Protein AF-A0A378ABI0-F1 (afdb_monomer)

InterPro domains:
  IPR012001 Thiamine pyrophosphate enzyme, N-terminal TPP-binding domain [PF02776] (8-69)
  IPR029061 Thiamin diphosphate-binding fold [SSF52518] (2-69)

Nearest PDB structures (foldseek):
  1ng1-assembly1_A  TM=3.811E-01  e=1.041E+00  Thermus aquaticus
  3zn8-assembly1_A  TM=4.045E-01  e=3.564E+00  Escherichia coli
  1t5i-assembly1_A  TM=3.534E-01  e=3.329E+00  Homo sapiens
  7znk-assembly1_p  TM=3.420E-01  e=3.816E+00  Homo sapiens

Structure (mmCIF, N/CA/C/O backbone):
data_AF-A0A378ABI0-F1
#
_entry.id   AF-A0A378ABI0-F1
#
loop_
_atom_site.group_PDB
_atom_site.id
_atom_site.type_symbol
_atom_site.label_atom_id
_atom_site.label_alt_id
_atom_site.label_comp_id
_atom_site.label_asym_id
_atom_site.label_entity_id
_atom_site.label_seq_id
_atom_site.pdbx_PDB_ins_code
_atom_site.Cartn_x
_atom_site.Cartn_y
_atom_site.Cartn_z
_atom_site.occupancy
_atom_site.B_iso_or_equiv
_atom_site.auth_seq_id
_atom_site.auth_comp_id
_atom_site.auth_asym_id
_atom_site.auth_atom_id
_atom_site.pdbx_PDB_model_num
ATOM 1 N N . MET A 1 1 ? -22.666 12.567 14.079 1.00 38.53 1 MET A N 1
ATOM 2 C CA . MET A 1 1 ? -21.723 11.859 13.187 1.00 38.53 1 MET A CA 1
ATOM 3 C C . MET A 1 1 ? -20.354 11.914 13.846 1.00 38.53 1 MET A C 1
ATOM 5 O O . MET A 1 1 ? -19.822 13.009 13.967 1.00 38.53 1 MET A O 1
ATOM 9 N N . ALA A 1 2 ? -19.819 10.804 14.358 1.00 46.69 2 ALA A N 1
ATOM 10 C CA . ALA A 1 2 ? -18.434 10.803 14.828 1.00 46.69 2 ALA A CA 1
ATOM 11 C C . ALA A 1 2 ? -17.528 11.009 13.606 1.00 46.69 2 ALA A C 1
ATOM 13 O O . ALA A 1 2 ? -17.599 10.231 12.655 1.00 46.69 2 ALA A O 1
ATOM 14 N N . SER A 1 3 ? -16.748 12.089 13.592 1.00 54.62 3 SER A N 1
ATOM 15 C C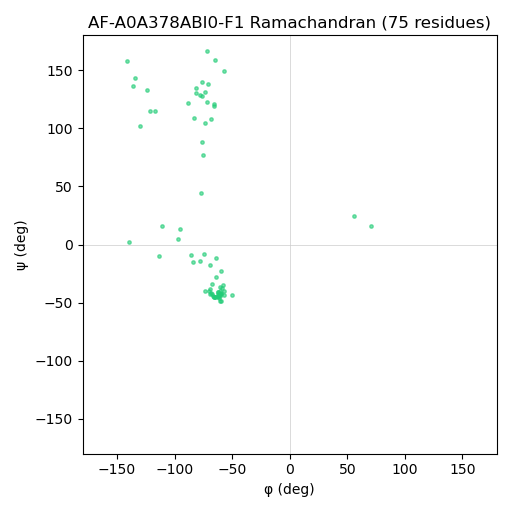A . SER A 1 3 ? -15.749 12.312 12.549 1.00 54.62 3 SER A CA 1
ATOM 16 C C . SER A 1 3 ? -14.650 11.274 12.734 1.00 54.62 3 SER A C 1
ATOM 18 O O . SER A 1 3 ? -13.892 11.347 13.698 1.00 54.62 3 SER A O 1
ATOM 20 N N . ILE A 1 4 ? -14.581 10.286 11.845 1.00 64.00 4 ILE A N 1
ATOM 21 C CA . ILE A 1 4 ? -13.453 9.359 11.805 1.00 64.00 4 ILE A CA 1
ATOM 22 C C . ILE A 1 4 ? -12.277 10.146 11.223 1.00 64.00 4 ILE A C 1
ATOM 24 O O . ILE A 1 4 ? -12.248 10.432 10.028 1.00 64.00 4 ILE A O 1
ATOM 28 N N . THR A 1 5 ? -11.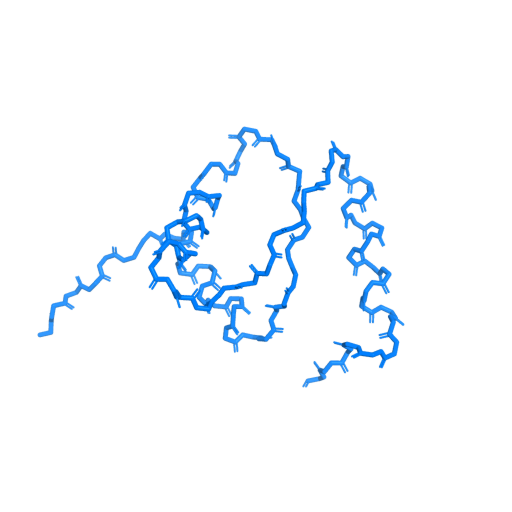328 10.548 12.065 1.00 80.38 5 THR A N 1
ATOM 29 C CA . THR A 1 5 ? -10.076 11.170 11.624 1.00 80.38 5 THR A CA 1
ATOM 30 C C . THR A 1 5 ? -9.157 10.083 11.078 1.00 80.38 5 THR A C 1
ATOM 32 O O . THR A 1 5 ? -8.379 9.477 11.811 1.00 80.38 5 THR A O 1
ATOM 35 N N . LEU A 1 6 ? -9.289 9.802 9.783 1.00 85.81 6 LEU A N 1
ATOM 36 C CA . LEU A 1 6 ? -8.313 9.006 9.045 1.00 85.81 6 LEU A CA 1
ATOM 37 C C . LEU A 1 6 ? -7.080 9.866 8.758 1.00 85.81 6 LEU A C 1
ATOM 39 O O . LEU A 1 6 ? -7.193 11.043 8.407 1.00 85.81 6 LEU A O 1
ATOM 43 N N . SER A 1 7 ? -5.900 9.271 8.879 1.00 92.81 7 SER A N 1
ATOM 44 C CA . SER A 1 7 ? -4.667 9.852 8.353 1.00 92.81 7 SER A CA 1
ATOM 45 C C . SER A 1 7 ? -4.716 9.930 6.822 1.00 92.81 7 SER A C 1
ATOM 47 O O . SER A 1 7 ? -5.444 9.187 6.159 1.00 92.81 7 SER A O 1
ATOM 49 N N . ALA A 1 8 ? -3.891 10.800 6.234 1.00 93.25 8 ALA A N 1
ATOM 50 C CA . ALA A 1 8 ? -3.773 10.897 4.778 1.00 93.25 8 ALA A CA 1
ATOM 51 C C . ALA A 1 8 ? -3.361 9.558 4.131 1.00 93.25 8 ALA A C 1
ATOM 53 O O . ALA A 1 8 ? -3.842 9.219 3.052 1.00 93.25 8 ALA A O 1
ATOM 54 N N . ALA A 1 9 ? -2.517 8.775 4.810 1.00 93.62 9 ALA A N 1
ATOM 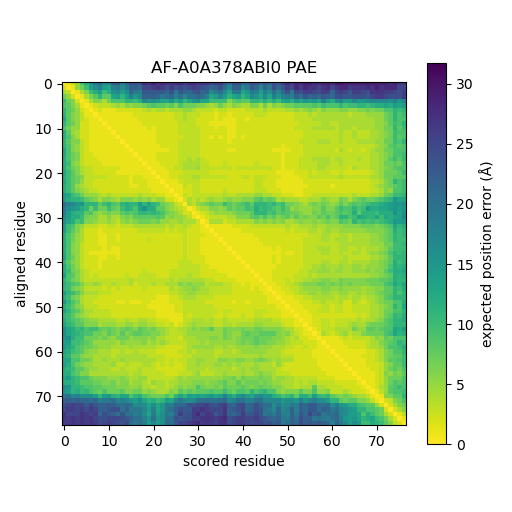55 C CA . ALA A 1 9 ? -2.079 7.461 4.353 1.00 93.62 9 ALA A CA 1
ATOM 56 C C . ALA A 1 9 ? -3.223 6.434 4.322 1.00 93.62 9 ALA A C 1
ATOM 58 O O . ALA A 1 9 ? -3.382 5.718 3.334 1.00 93.62 9 ALA A O 1
ATOM 59 N N . GLU A 1 10 ? -4.058 6.392 5.365 1.00 94.12 10 GLU A N 1
ATOM 60 C CA . GLU A 1 10 ? -5.250 5.533 5.391 1.00 94.12 10 GLU A CA 1
ATOM 61 C C . GLU A 1 10 ? -6.228 5.918 4.278 1.00 94.12 10 GLU A C 1
ATOM 63 O O . GLU A 1 10 ? -6.706 5.048 3.549 1.00 94.12 10 GLU A O 1
ATOM 68 N N . LEU A 1 11 ? -6.466 7.220 4.086 1.00 94.19 11 LEU A N 1
ATOM 69 C CA . LEU A 1 11 ? -7.346 7.707 3.025 1.00 94.19 11 LEU A CA 1
ATOM 70 C C . LEU A 1 11 ? -6.820 7.340 1.630 1.00 94.19 11 LEU A C 1
ATOM 72 O O . LEU A 1 11 ? -7.599 6.938 0.765 1.00 94.19 11 LEU A O 1
ATOM 76 N N . LEU A 1 12 ? -5.506 7.440 1.414 1.00 94.12 12 LEU A N 1
ATOM 77 C CA . LEU A 1 12 ? -4.870 7.031 0.165 1.00 94.12 12 LEU A CA 1
ATOM 78 C C . LEU A 1 12 ? -5.088 5.537 -0.101 1.00 94.12 12 LEU A C 1
ATOM 80 O O . LEU A 1 12 ? -5.537 5.174 -1.187 1.00 94.12 12 LEU A O 1
ATOM 84 N N . LEU A 1 13 ? -4.835 4.674 0.887 1.00 94.38 13 LEU A N 1
ATOM 85 C CA . LEU A 1 13 ? -5.034 3.227 0.753 1.00 94.38 13 LEU A CA 1
ATOM 86 C C . LEU A 1 13 ? -6.497 2.867 0.484 1.00 94.38 13 LEU A C 1
ATOM 88 O O . LEU A 1 13 ? -6.774 2.041 -0.386 1.00 94.38 13 LEU A O 1
ATOM 92 N N . HIS A 1 14 ? -7.439 3.511 1.177 1.00 92.75 14 HIS A N 1
ATOM 93 C CA . HIS A 1 14 ? -8.872 3.332 0.934 1.00 92.75 14 HIS A CA 1
ATOM 94 C C . HIS A 1 14 ? -9.263 3.768 -0.473 1.00 92.75 14 HIS A C 1
ATOM 96 O O . HIS A 1 14 ? -10.040 3.082 -1.138 1.00 92.75 14 HIS A O 1
ATOM 102 N N . ARG A 1 15 ? -8.706 4.882 -0.962 1.00 94.62 15 ARG A N 1
ATOM 103 C CA . ARG A 1 15 ? -8.991 5.356 -2.316 1.00 94.62 15 ARG A CA 1
ATOM 104 C C . ARG A 1 15 ? -8.422 4.419 -3.376 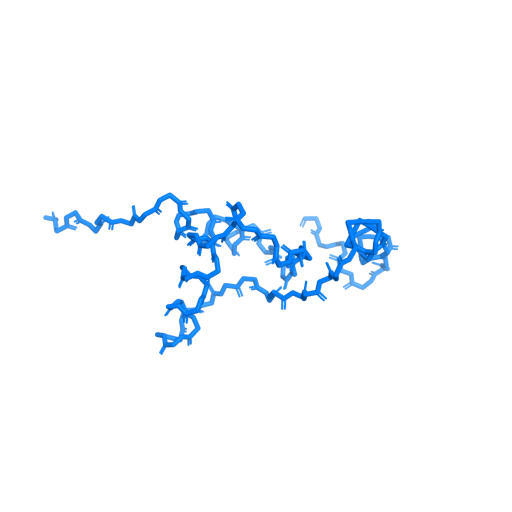1.00 94.62 15 ARG A C 1
ATOM 106 O O . ARG A 1 15 ? -9.128 4.131 -4.334 1.00 94.62 15 ARG A O 1
ATOM 113 N N . LEU A 1 16 ? -7.200 3.920 -3.195 1.00 94.44 16 LEU A N 1
ATOM 114 C CA . LEU A 1 16 ? -6.588 2.933 -4.092 1.00 94.44 16 LEU A CA 1
ATOM 115 C C . LEU A 1 16 ? -7.398 1.633 -4.118 1.00 94.44 16 LEU A C 1
ATOM 117 O O . LEU A 1 16 ? -7.693 1.121 -5.195 1.00 94.44 16 LEU A O 1
ATOM 121 N N . GLN A 1 17 ? -7.840 1.152 -2.954 1.00 93.94 17 GLN A N 1
ATOM 122 C CA . GLN A 1 17 ? -8.728 -0.005 -2.868 1.00 93.94 17 GLN A CA 1
ATOM 123 C C . GLN A 1 17 ? -10.052 0.223 -3.610 1.00 93.94 17 GLN A C 1
ATOM 125 O O . GLN A 1 17 ? -10.535 -0.684 -4.281 1.00 93.94 17 GLN A O 1
ATOM 130 N N . ALA A 1 18 ? -10.647 1.413 -3.487 1.00 93.00 18 ALA A N 1
ATOM 131 C CA . ALA A 1 18 ? -11.897 1.766 -4.164 1.00 93.00 18 ALA A CA 1
ATOM 132 C C . ALA A 1 18 ? -11.751 1.902 -5.690 1.00 93.00 18 ALA A C 1
ATOM 134 O O . ALA A 1 18 ? -12.753 1.894 -6.397 1.00 93.00 18 ALA A O 1
ATOM 135 N N . LEU A 1 19 ? -10.521 2.048 -6.185 1.00 94.06 19 LEU A N 1
ATOM 136 C CA . LEU A 1 19 ? -10.175 2.043 -7.608 1.00 94.06 19 LEU A CA 1
ATOM 137 C C . LEU A 1 19 ? -9.722 0.652 -8.087 1.00 94.06 19 LEU A C 1
ATOM 139 O O . LEU A 1 19 ? -9.119 0.545 -9.149 1.00 94.06 19 LEU A O 1
ATOM 143 N N . ASP A 1 20 ? -9.954 -0.393 -7.286 1.00 91.38 20 ASP A N 1
ATOM 144 C CA . ASP A 1 20 ? -9.553 -1.776 -7.566 1.00 91.38 20 ASP A CA 1
ATOM 145 C C . ASP A 1 20 ? -8.045 -1.958 -7.830 1.00 91.38 20 ASP A C 1
ATOM 147 O O . ASP A 1 20 ? -7.603 -2.937 -8.441 1.00 91.38 20 ASP A O 1
ATOM 151 N N . VAL A 1 21 ? -7.215 -1.049 -7.304 1.00 91.81 21 VAL A N 1
ATOM 152 C CA . VAL A 1 21 ? -5.764 -1.241 -7.279 1.00 91.81 21 VAL A CA 1
ATOM 153 C C . VAL A 1 21 ? -5.477 -2.416 -6.369 1.00 91.81 21 VAL A C 1
ATOM 155 O O . VAL A 1 21 ? -5.817 -2.406 -5.190 1.00 91.81 21 VAL A O 1
ATOM 158 N N . ALA A 1 22 ? -4.831 -3.439 -6.910 1.00 90.75 22 ALA A N 1
ATOM 159 C CA . ALA A 1 22 ? -4.634 -4.663 -6.154 1.00 90.75 22 ALA A CA 1
ATOM 160 C C . ALA A 1 22 ? -3.174 -4.963 -5.796 1.00 90.75 22 ALA A C 1
ATOM 162 O O . ALA A 1 22 ? -2.958 -5.827 -4.956 1.00 90.75 22 ALA A O 1
ATOM 163 N N . TYR A 1 23 ? -2.199 -4.229 -6.345 1.00 91.75 23 TYR A N 1
ATOM 164 C CA . TYR A 1 23 ? -0.805 -4.268 -5.886 1.00 91.75 23 TYR A CA 1
ATOM 165 C C . TYR A 1 23 ? -0.228 -2.861 -5.745 1.00 91.75 23 TYR A C 1
ATOM 167 O O . TYR A 1 23 ? -0.497 -1.993 -6.574 1.00 91.75 23 TYR A O 1
ATOM 175 N N . ILE A 1 24 ? 0.608 -2.665 -4.730 1.00 91.81 24 ILE A N 1
ATOM 176 C CA . ILE A 1 24 ? 1.486 -1.507 -4.569 1.00 91.81 24 ILE A CA 1
ATOM 177 C C . ILE A 1 24 ? 2.915 -2.042 -4.483 1.00 91.81 24 ILE A C 1
ATOM 179 O O . ILE A 1 24 ? 3.269 -2.740 -3.535 1.00 91.81 24 ILE A O 1
ATOM 183 N N . PHE A 1 25 ? 3.738 -1.706 -5.473 1.00 91.12 25 PHE A N 1
ATOM 184 C CA . PHE A 1 25 ? 5.165 -2.018 -5.468 1.00 91.12 25 PHE A CA 1
ATOM 185 C C . PHE A 1 25 ? 5.908 -0.883 -4.778 1.00 91.12 25 PHE A C 1
ATOM 187 O O . PHE A 1 25 ? 5.793 0.268 -5.197 1.00 91.12 25 PHE A O 1
ATOM 194 N N . ILE A 1 26 ? 6.637 -1.192 -3.710 1.00 88.00 26 ILE A N 1
ATOM 195 C CA . ILE A 1 26 ? 7.233 -0.170 -2.851 1.00 88.00 26 ILE A CA 1
ATOM 196 C C . ILE A 1 26 ? 8.668 -0.515 -2.481 1.00 88.00 26 ILE A C 1
ATOM 198 O O . ILE A 1 26 ? 8.974 -1.650 -2.116 1.00 88.00 26 ILE A O 1
ATOM 202 N N . ASN A 1 27 ? 9.540 0.487 -2.536 1.00 85.44 27 ASN A N 1
ATOM 203 C CA . ASN A 1 27 ? 10.844 0.415 -1.898 1.00 85.44 27 ASN A CA 1
ATOM 204 C C . ASN A 1 27 ? 10.707 0.750 -0.406 1.00 85.44 27 ASN A C 1
ATOM 206 O O . ASN A 1 27 ? 10.036 1.717 -0.049 1.00 85.44 27 ASN A O 1
ATOM 210 N N . SER A 1 28 ? 11.343 -0.026 0.473 1.00 73.00 28 SER A N 1
ATOM 211 C CA . SER A 1 28 ? 11.301 0.148 1.933 1.00 73.00 28 SER A CA 1
ATOM 212 C C . SER A 1 28 ? 12.198 1.300 2.413 1.00 73.00 28 SER A C 1
ATOM 214 O O . SER A 1 28 ? 12.967 1.144 3.362 1.00 73.00 28 SER A O 1
ATOM 216 N N . GLY A 1 29 ? 12.143 2.436 1.718 1.00 77.50 29 GLY A N 1
ATOM 217 C CA . GLY A 1 29 ? 12.826 3.668 2.095 1.00 77.50 29 GLY A CA 1
ATOM 218 C C . GLY A 1 29 ? 12.180 4.340 3.309 1.00 77.50 29 GLY A C 1
ATOM 219 O O . GLY A 1 29 ? 11.056 4.026 3.704 1.00 77.50 29 GLY A O 1
ATOM 220 N N . THR A 1 30 ? 12.892 5.299 3.895 1.00 79.25 30 THR A N 1
ATOM 221 C CA . THR A 1 30 ? 12.485 6.017 5.115 1.00 79.25 30 THR A CA 1
ATOM 222 C C . THR A 1 30 ? 11.372 7.043 4.907 1.00 79.25 30 THR A C 1
ATOM 224 O O . THR A 1 30 ? 10.854 7.567 5.887 1.00 79.25 30 THR A O 1
ATOM 227 N N . ASP A 1 31 ? 10.983 7.319 3.662 1.00 81.81 31 ASP A N 1
ATOM 228 C CA . ASP A 1 31 ? 9.988 8.347 3.326 1.00 81.81 31 ASP A CA 1
ATOM 229 C C . ASP A 1 31 ? 8.537 7.852 3.440 1.00 81.81 31 ASP A C 1
ATOM 231 O O . ASP A 1 31 ? 7.597 8.646 3.481 1.00 81.81 31 ASP A O 1
ATOM 235 N N . TYR A 1 32 ? 8.337 6.533 3.516 1.00 84.69 32 TYR A N 1
ATOM 236 C CA . TYR A 1 32 ? 7.017 5.899 3.489 1.00 84.69 32 TYR A CA 1
ATOM 237 C C . TYR A 1 32 ? 6.505 5.233 4.792 1.00 84.69 32 TYR A C 1
ATOM 239 O O . TYR A 1 32 ? 5.514 4.498 4.687 1.00 84.69 32 TYR A O 1
ATOM 247 N N . PRO A 1 33 ? 7.055 5.463 6.014 1.00 89.62 33 PRO A N 1
ATOM 248 C CA . PRO A 1 33 ? 6.508 4.882 7.243 1.00 89.62 33 PRO A CA 1
ATOM 249 C C . PRO A 1 33 ? 4.995 5.079 7.420 1.00 89.62 33 PRO A C 1
ATOM 251 O O . PRO A 1 33 ? 4.321 4.087 7.692 1.00 89.62 33 PRO A O 1
ATOM 254 N N . PRO A 1 34 ? 4.405 6.270 7.160 1.00 91.44 34 PRO A N 1
ATOM 255 C CA . PRO A 1 34 ? 2.968 6.461 7.363 1.00 91.44 34 PRO A CA 1
ATOM 256 C C . PRO A 1 34 ? 2.092 5.530 6.512 1.00 91.44 34 PRO A C 1
ATOM 258 O O . PRO A 1 34 ? 1.052 5.064 6.971 1.00 91.44 34 PRO A O 1
ATOM 261 N N . VAL A 1 35 ? 2.505 5.231 5.273 1.00 92.12 35 VAL A N 1
ATOM 262 C CA . VAL A 1 35 ? 1.766 4.329 4.371 1.00 92.12 35 VAL A CA 1
ATOM 263 C C . VAL A 1 35 ? 1.923 2.875 4.806 1.00 92.12 35 VAL A C 1
ATOM 265 O O . VAL A 1 35 ? 0.946 2.127 4.791 1.00 92.12 35 VAL A O 1
ATOM 268 N N . ILE A 1 36 ? 3.124 2.483 5.236 1.00 91.56 36 ILE A N 1
ATOM 269 C CA . ILE A 1 36 ? 3.409 1.131 5.732 1.00 91.56 36 ILE A CA 1
ATOM 270 C C . ILE A 1 36 ? 2.621 0.854 7.016 1.00 91.56 36 ILE A C 1
ATOM 272 O O . ILE A 1 36 ? 1.985 -0.193 7.134 1.00 91.56 36 ILE A O 1
ATOM 276 N N . GLU A 1 37 ? 2.604 1.798 7.955 1.00 92.19 37 GLU A N 1
ATOM 277 C CA . GLU A 1 37 ? 1.858 1.687 9.211 1.00 92.19 37 GLU A CA 1
ATOM 278 C C . GLU A 1 37 ? 0.347 1.640 8.973 1.00 92.19 37 GLU A C 1
ATOM 280 O O . GLU A 1 37 ? -0.340 0.775 9.521 1.00 92.19 37 GLU A O 1
ATOM 285 N N . ALA A 1 38 ? -0.174 2.517 8.108 1.00 93.75 38 ALA A N 1
ATOM 286 C CA . ALA A 1 38 ? -1.582 2.504 7.719 1.00 93.75 38 ALA A CA 1
ATOM 287 C C . ALA A 1 38 ? -1.975 1.167 7.077 1.00 93.75 38 ALA A C 1
ATOM 289 O O . ALA A 1 38 ? -3.019 0.598 7.404 1.00 93.75 38 ALA A O 1
ATOM 290 N N . TRP A 1 39 ? -1.119 0.625 6.208 1.00 94.50 39 TRP A N 1
ATOM 291 C CA . TRP A 1 39 ? -1.340 -0.676 5.589 1.00 94.50 39 TRP A CA 1
ATOM 292 C C . TRP A 1 39 ? -1.305 -1.810 6.616 1.00 94.50 39 TRP A C 1
ATOM 294 O O . TRP A 1 39 ? -2.203 -2.652 6.633 1.00 94.50 39 TRP A O 1
ATOM 304 N N . ALA A 1 40 ? -0.321 -1.813 7.518 1.00 93.00 40 ALA A N 1
ATOM 305 C CA . ALA A 1 40 ? -0.204 -2.811 8.577 1.00 93.00 40 ALA A CA 1
ATOM 306 C C . ALA A 1 40 ? -1.428 -2.792 9.506 1.00 93.00 40 ALA A C 1
ATOM 308 O O . ALA A 1 40 ? -1.992 -3.844 9.814 1.00 93.00 40 ALA A O 1
ATOM 309 N N . LYS A 1 41 ? -1.906 -1.600 9.884 1.00 94.31 41 LYS A N 1
ATOM 310 C CA . LYS A 1 41 ? -3.137 -1.414 10.663 1.00 94.31 41 LYS A CA 1
ATOM 311 C C . LYS A 1 41 ? -4.369 -1.920 9.912 1.00 94.31 41 LYS A C 1
ATOM 313 O O . LYS A 1 41 ? -5.203 -2.618 10.496 1.00 94.31 41 LYS A O 1
ATOM 318 N N . ALA A 1 42 ? -4.493 -1.607 8.623 1.00 93.44 42 ALA A N 1
ATOM 319 C CA . ALA A 1 42 ? -5.595 -2.088 7.794 1.00 93.44 42 ALA A CA 1
ATOM 320 C C . ALA A 1 42 ? -5.612 -3.624 7.725 1.00 93.44 42 ALA A C 1
ATOM 322 O O . ALA A 1 42 ? -6.653 -4.240 7.951 1.00 93.44 42 ALA A O 1
ATOM 323 N N . ARG A 1 43 ? -4.447 -4.253 7.534 1.00 93.12 43 ARG A N 1
ATOM 324 C CA . ARG A 1 43 ? -4.293 -5.716 7.546 1.00 93.12 43 ARG A CA 1
ATOM 325 C C . ARG A 1 43 ? -4.653 -6.329 8.898 1.00 93.12 43 ARG A C 1
ATOM 327 O O . ARG A 1 43 ? -5.395 -7.306 8.928 1.00 93.12 43 ARG A O 1
ATOM 334 N N . ALA A 1 44 ? -4.182 -5.746 9.999 1.00 94.19 44 ALA A N 1
ATOM 335 C CA . ALA A 1 44 ? -4.472 -6.223 11.353 1.00 94.19 44 ALA A CA 1
ATOM 336 C C . ALA A 1 44 ? -5.965 -6.133 11.719 1.00 94.19 44 ALA A C 1
ATOM 338 O O . ALA A 1 44 ? -6.457 -6.928 12.513 1.00 94.19 44 ALA A O 1
ATOM 339 N N . THR A 1 45 ? -6.694 -5.186 11.123 1.00 93.25 45 THR A N 1
ATOM 340 C CA . THR A 1 45 ? -8.136 -4.978 11.352 1.00 93.25 45 THR A CA 1
ATOM 341 C C . THR A 1 45 ? -9.028 -5.647 10.302 1.00 93.25 45 THR A C 1
ATOM 343 O O . THR A 1 45 ? -10.244 -5.472 10.331 1.00 93.25 45 THR A O 1
ATOM 346 N N . GLY A 1 46 ? -8.450 -6.418 9.374 1.00 91.88 46 GLY A N 1
ATOM 347 C CA . GLY A 1 46 ? -9.198 -7.124 8.330 1.00 91.88 46 GLY A CA 1
ATOM 348 C C . GLY A 1 46 ? -9.790 -6.216 7.248 1.00 91.88 46 GLY A C 1
ATOM 349 O O . GLY A 1 46 ? -10.664 -6.645 6.494 1.00 91.88 46 GLY A O 1
ATOM 350 N N . GLN A 1 47 ? -9.334 -4.966 7.148 1.00 92.31 47 GLN A N 1
ATOM 351 C CA . GLN A 1 47 ? -9.740 -4.067 6.073 1.00 92.31 47 GLN A CA 1
ATOM 352 C C . GLN A 1 47 ? -9.113 -4.515 4.752 1.00 92.31 47 GLN A C 1
ATOM 354 O O . GLN A 1 47 ? -7.934 -4.874 4.687 1.00 92.31 47 GLN A O 1
ATOM 359 N N . LYS A 1 48 ? -9.902 -4.464 3.676 1.00 91.81 48 LYS A N 1
ATOM 360 C CA . LYS A 1 48 ? -9.384 -4.681 2.325 1.00 91.81 48 LYS A CA 1
ATOM 361 C C . LYS A 1 48 ? -8.541 -3.475 1.922 1.00 91.81 48 LYS A C 1
ATOM 363 O O . LYS A 1 48 ? -9.031 -2.350 1.942 1.00 91.81 48 LYS A O 1
ATOM 368 N N . VAL A 1 49 ? -7.289 -3.730 1.575 1.00 94.62 49 VAL A N 1
ATOM 369 C CA . VAL A 1 49 ? -6.336 -2.761 1.028 1.00 94.62 49 VAL A CA 1
ATOM 370 C C . VAL A 1 49 ? -5.495 -3.454 -0.047 1.00 94.62 49 VAL A C 1
ATOM 372 O O . VAL A 1 49 ? -5.380 -4.687 -0.005 1.00 94.62 49 VAL A O 1
ATOM 375 N N . PRO A 1 50 ? -4.880 -2.702 -0.980 1.00 94.38 50 PRO A N 1
ATOM 376 C CA . PRO A 1 50 ? -4.010 -3.283 -1.998 1.00 94.38 50 PRO A CA 1
ATOM 377 C C . PRO A 1 50 ? -2.867 -4.082 -1.362 1.00 94.38 50 PRO A C 1
ATOM 379 O O . PRO A 1 50 ? -2.399 -3.748 -0.273 1.00 94.38 50 PRO A O 1
ATOM 382 N N . GLU A 1 51 ? -2.385 -5.127 -2.026 1.00 92.06 51 GLU A N 1
ATOM 383 C CA . GLU A 1 51 ? -1.263 -5.915 -1.515 1.00 92.06 51 GLU A CA 1
ATOM 384 C C . GLU A 1 51 ? 0.066 -5.173 -1.717 1.00 92.06 51 GLU A C 1
ATOM 386 O O . GLU A 1 51 ? 0.368 -4.729 -2.824 1.00 92.06 51 GLU A O 1
ATOM 391 N N . LEU A 1 52 ? 0.865 -5.029 -0.654 1.00 91.50 52 LEU A N 1
ATOM 392 C CA . LEU A 1 52 ? 2.206 -4.455 -0.760 1.00 91.50 52 LEU A CA 1
ATOM 393 C C . LEU A 1 52 ? 3.206 -5.514 -1.227 1.00 91.50 52 LEU A C 1
ATOM 395 O O . LEU A 1 52 ? 3.312 -6.583 -0.627 1.00 91.50 52 LEU A O 1
ATOM 399 N N . VAL A 1 53 ? 3.990 -5.170 -2.245 1.00 90.81 53 VAL A N 1
ATOM 400 C CA . VAL A 1 53 ? 5.113 -5.967 -2.744 1.00 90.81 53 VAL A CA 1
ATOM 401 C C . VAL A 1 53 ? 6.396 -5.167 -2.545 1.00 90.81 53 VAL A C 1
ATOM 403 O O . VAL A 1 53 ? 6.582 -4.102 -3.139 1.00 90.81 53 VAL A O 1
ATOM 406 N N . ILE A 1 54 ? 7.285 -5.672 -1.690 1.00 88.75 54 ILE A N 1
ATOM 407 C CA . ILE A 1 54 ? 8.537 -4.989 -1.353 1.00 88.75 54 ILE A CA 1
ATOM 408 C C . ILE A 1 54 ? 9.551 -5.177 -2.481 1.00 88.75 54 ILE A C 1
ATOM 410 O O . ILE A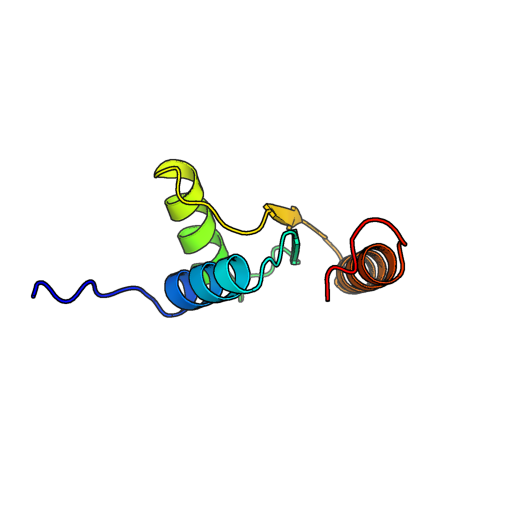 1 54 ? 9.827 -6.292 -2.919 1.00 88.75 54 ILE A O 1
ATOM 414 N N . CYS A 1 55 ? 10.116 -4.062 -2.927 1.00 88.44 55 CYS A N 1
ATOM 415 C CA . CYS A 1 55 ? 11.017 -3.959 -4.063 1.00 88.44 55 CYS A CA 1
ATOM 416 C C . CYS A 1 55 ? 12.266 -3.180 -3.627 1.00 88.44 55 CYS A C 1
ATOM 418 O O . CYS A 1 55 ? 12.204 -1.955 -3.569 1.00 88.44 55 CYS A O 1
ATOM 420 N N . PRO A 1 56 ? 13.406 -3.836 -3.342 1.00 83.62 56 PRO A N 1
ATOM 421 C CA . PRO A 1 56 ? 14.601 -3.155 -2.820 1.00 83.62 56 PRO A CA 1
ATOM 422 C C . PRO A 1 56 ? 15.161 -2.056 -3.735 1.00 83.62 56 PRO A C 1
ATOM 424 O O . PRO A 1 56 ? 15.881 -1.166 -3.291 1.00 83.62 56 PRO A O 1
ATOM 427 N N . HIS A 1 57 ? 14.854 -2.138 -5.030 1.00 85.94 57 HIS A N 1
ATOM 428 C CA . HIS A 1 57 ? 15.312 -1.198 -6.039 1.00 85.94 57 HIS A CA 1
ATOM 429 C C . HIS A 1 57 ? 14.120 -0.605 -6.786 1.00 85.94 57 HIS A C 1
ATOM 431 O O . HIS A 1 57 ? 13.246 -1.333 -7.260 1.00 85.94 57 HIS A O 1
ATOM 437 N N . GLU A 1 58 ? 14.123 0.714 -6.953 1.00 85.69 58 GLU A N 1
ATOM 438 C CA . GLU A 1 58 ? 13.060 1.465 -7.635 1.00 85.69 58 GLU A CA 1
ATOM 439 C C . GLU A 1 58 ? 12.842 0.975 -9.070 1.00 85.69 58 GLU A C 1
ATOM 441 O O . GLU A 1 58 ? 11.707 0.772 -9.499 1.00 85.69 58 GLU A O 1
ATOM 446 N N . ASN A 1 59 ? 13.932 0.667 -9.779 1.00 89.19 59 ASN A N 1
ATOM 447 C CA . ASN A 1 59 ? 13.877 0.098 -11.126 1.00 89.19 59 ASN A CA 1
ATOM 448 C C . ASN A 1 59 ? 13.112 -1.234 -11.163 1.00 89.19 59 ASN A C 1
ATOM 450 O O . ASN A 1 59 ? 12.361 -1.491 -12.103 1.00 89.19 59 ASN A O 1
ATOM 454 N N . ALA A 1 60 ? 13.261 -2.069 -10.129 1.00 87.75 60 ALA A N 1
ATOM 455 C CA . ALA A 1 60 ? 12.514 -3.318 -10.019 1.00 87.75 60 ALA A CA 1
ATOM 456 C C . ALA A 1 60 ? 11.027 -3.056 -9.728 1.00 87.75 60 ALA A C 1
ATOM 458 O O . ALA A 1 60 ? 10.170 -3.700 -10.331 1.00 87.75 60 ALA A O 1
ATOM 459 N N . ALA A 1 61 ? 10.715 -2.082 -8.865 1.00 89.25 61 ALA A N 1
ATOM 460 C CA . ALA A 1 61 ? 9.337 -1.689 -8.565 1.00 89.25 61 ALA A CA 1
ATOM 461 C C . ALA A 1 61 ? 8.595 -1.216 -9.827 1.00 89.25 61 ALA A C 1
ATOM 463 O O . ALA A 1 61 ? 7.502 -1.700 -10.128 1.00 89.25 61 ALA A O 1
ATOM 464 N N . ILE A 1 62 ? 9.218 -0.324 -10.604 1.00 90.19 62 ILE A N 1
ATOM 465 C CA . ILE A 1 62 ? 8.649 0.205 -11.852 1.00 90.19 62 ILE A CA 1
ATOM 466 C C . ILE A 1 62 ? 8.523 -0.901 -12.902 1.00 90.19 62 ILE A C 1
ATOM 468 O O . ILE A 1 62 ? 7.471 -1.027 -13.531 1.00 90.19 62 ILE A O 1
ATOM 472 N N . GLY A 1 63 ? 9.557 -1.732 -13.074 1.00 89.62 63 GLY A N 1
ATOM 473 C CA . GLY A 1 63 ? 9.526 -2.850 -14.018 1.00 89.62 63 GLY A CA 1
ATOM 474 C C . GLY A 1 63 ? 8.369 -3.814 -13.740 1.00 89.62 63 GLY A C 1
ATOM 475 O O . GLY A 1 63 ? 7.642 -4.188 -14.660 1.00 89.62 63 GLY A O 1
ATOM 476 N N . MET A 1 64 ? 8.130 -4.152 -12.470 1.00 88.25 64 MET A N 1
ATOM 477 C CA . MET A 1 64 ? 7.006 -5.007 -12.077 1.00 88.25 64 MET A CA 1
ATOM 478 C C . MET A 1 64 ? 5.646 -4.333 -12.267 1.00 88.25 64 MET A C 1
ATOM 480 O O . MET A 1 64 ? 4.724 -4.967 -12.784 1.00 88.25 64 MET A O 1
ATOM 484 N N . ALA A 1 65 ? 5.518 -3.050 -11.920 1.00 88.75 65 ALA A N 1
ATOM 485 C CA . ALA A 1 65 ? 4.290 -2.285 -12.141 1.00 88.75 65 ALA A CA 1
ATOM 486 C C . ALA A 1 65 ? 3.922 -2.202 -13.637 1.00 88.75 65 ALA A C 1
ATOM 488 O O . ALA A 1 65 ? 2.758 -2.353 -14.023 1.00 88.75 65 ALA A O 1
ATOM 489 N N . MET A 1 66 ? 4.921 -2.021 -14.501 1.00 88.75 66 MET A N 1
ATOM 490 C CA . MET A 1 66 ? 4.732 -1.994 -15.951 1.00 88.75 66 MET A CA 1
ATOM 491 C C . MET A 1 66 ? 4.353 -3.376 -16.495 1.00 88.75 66 MET A C 1
ATOM 493 O O . MET A 1 66 ? 3.423 -3.494 -17.299 1.00 88.75 66 MET A O 1
AT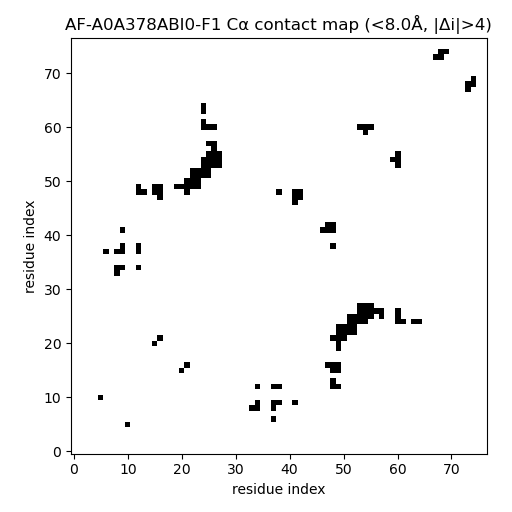OM 497 N N . ALA A 1 67 ? 5.020 -4.429 -16.015 1.00 86.38 67 ALA A N 1
ATOM 498 C CA . ALA A 1 67 ? 4.741 -5.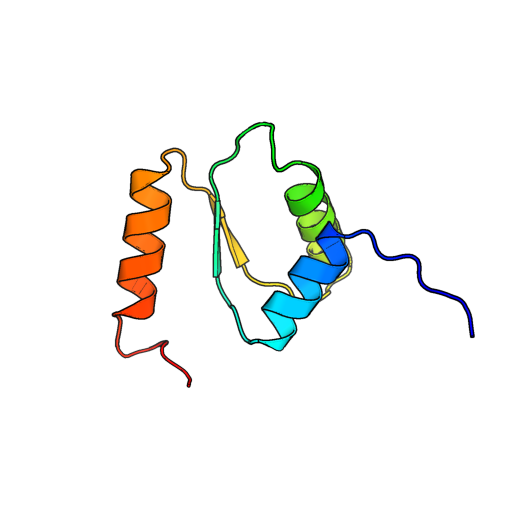803 -16.412 1.00 86.38 67 ALA A CA 1
ATOM 499 C C . ALA A 1 67 ? 3.311 -6.233 -16.046 1.00 86.38 67 ALA A C 1
ATOM 501 O O . ALA A 1 67 ? 2.608 -6.775 -16.898 1.00 86.38 67 ALA A O 1
ATOM 502 N N . ILE A 1 68 ? 2.841 -5.952 -14.822 1.00 85.19 68 ILE A N 1
ATOM 503 C CA . ILE A 1 68 ? 1.490 -6.357 -14.392 1.00 85.19 68 ILE A CA 1
ATOM 504 C C . ILE A 1 68 ? 0.388 -5.610 -15.147 1.00 85.19 68 ILE A C 1
ATOM 506 O O . ILE A 1 68 ? -0.656 -6.188 -15.437 1.00 85.19 68 ILE A O 1
ATOM 510 N N . THR A 1 69 ? 0.629 -4.347 -15.501 1.00 83.50 69 THR A N 1
ATOM 511 C CA . THR A 1 69 ? -0.317 -3.538 -16.284 1.00 83.50 69 THR A CA 1
ATOM 512 C C . THR A 1 69 ? -0.422 -4.052 -17.719 1.00 83.50 69 THR A C 1
ATOM 514 O O . THR A 1 69 ? -1.509 -4.099 -18.291 1.00 83.50 69 THR A O 1
ATOM 517 N N . SER A 1 70 ? 0.708 -4.476 -18.290 1.00 80.19 70 SER A N 1
ATOM 518 C CA . SER A 1 70 ? 0.789 -5.010 -19.654 1.00 80.19 70 SER A CA 1
ATOM 519 C C . SER A 1 70 ? 0.305 -6.461 -19.756 1.00 80.19 70 SER A C 1
ATOM 521 O O . SER A 1 70 ? 0.062 -6.959 -20.856 1.00 80.19 70 SER A O 1
ATOM 523 N N . ALA A 1 71 ? 0.161 -7.158 -18.624 1.00 76.62 71 ALA A N 1
ATOM 524 C CA . ALA A 1 71 ? -0.318 -8.529 -18.595 1.00 76.62 71 ALA A CA 1
ATOM 525 C C . ALA A 1 71 ? -1.836 -8.584 -18.878 1.00 76.62 71 ALA A C 1
ATOM 527 O O . ALA A 1 71 ? -2.625 -7.899 -18.217 1.00 76.62 71 ALA A O 1
ATOM 528 N N . PRO A 1 72 ? -2.291 -9.460 -19.794 1.00 60.00 72 PRO A N 1
ATOM 529 C CA . PRO A 1 72 ? -3.690 -9.519 -20.230 1.00 60.00 72 PRO A CA 1
ATOM 530 C C . PRO A 1 72 ? -4.685 -9.907 -19.122 1.00 60.00 72 PRO A C 1
ATOM 532 O O . PRO A 1 72 ? -5.890 -9.761 -19.299 1.00 60.00 72 PRO A O 1
ATOM 535 N N . ALA A 1 73 ? -4.208 -10.380 -17.968 1.00 56.91 73 ALA A N 1
ATOM 536 C CA . ALA A 1 73 ? -5.051 -10.871 -16.883 1.00 56.91 73 ALA A CA 1
ATOM 537 C C . ALA A 1 73 ? -5.550 -9.789 -15.903 1.00 56.91 73 ALA A C 1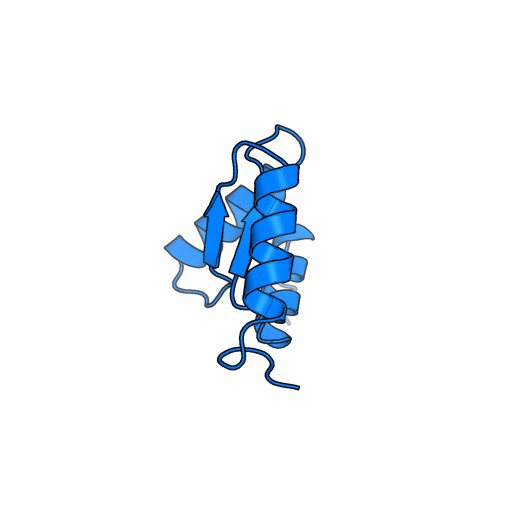
ATOM 539 O O . ALA A 1 73 ? -6.382 -10.108 -15.051 1.00 56.91 73 ALA A O 1
ATOM 540 N N . ARG A 1 74 ? -5.060 -8.537 -15.961 1.00 55.91 74 ARG A N 1
ATOM 541 C CA . ARG A 1 74 ? -5.345 -7.563 -14.882 1.00 55.91 74 ARG A CA 1
ATOM 542 C C . ARG A 1 74 ? -5.642 -6.125 -15.281 1.00 55.91 74 ARG A C 1
ATOM 544 O O . ARG A 1 74 ? -5.923 -5.318 -14.400 1.00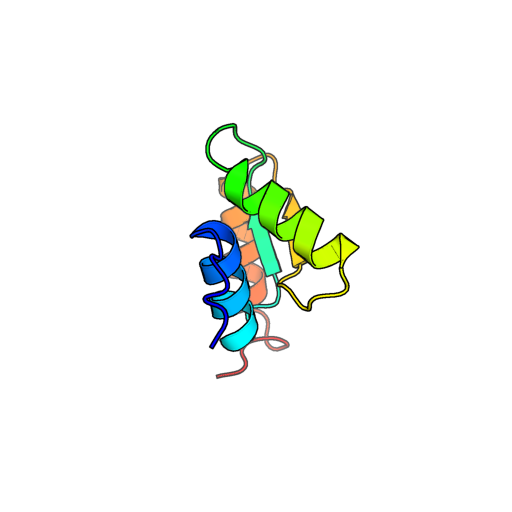 55.91 74 ARG A O 1
ATOM 551 N N . CYS A 1 75 ? -5.681 -5.817 -16.574 1.00 45.34 75 CYS A N 1
ATOM 552 C CA . CYS A 1 75 ? -6.234 -4.557 -17.058 1.00 45.34 75 CYS A CA 1
ATOM 553 C C . CYS A 1 75 ? -7.772 -4.620 -16.983 1.00 45.34 75 CYS A C 1
ATOM 555 O O . CYS A 1 75 ? -8.450 -4.881 -17.976 1.00 45.34 75 CYS A O 1
ATOM 557 N N . ARG A 1 76 ? -8.341 -4.468 -15.781 1.00 47.34 76 ARG A N 1
ATOM 558 C CA . ARG A 1 76 ? -9.761 -4.127 -15.651 1.00 47.34 76 ARG A CA 1
ATOM 559 C C . ARG A 1 76 ? -9.864 -2.613 -15.808 1.00 47.34 76 ARG A C 1
ATOM 561 O O . ARG A 1 76 ? -9.347 -1.875 -14.977 1.00 47.34 76 ARG A O 1
ATOM 568 N N . ARG A 1 77 ? -10.428 -2.214 -16.951 1.00 43.22 77 ARG A N 1
ATOM 569 C CA . ARG A 1 77 ? -10.916 -0.857 -17.213 1.00 43.22 77 ARG A CA 1
ATOM 570 C C . ARG A 1 77 ? -11.875 -0.398 -16.125 1.00 43.22 77 ARG A C 1
ATOM 572 O O . ARG A 1 77 ? -12.634 -1.270 -15.645 1.00 43.22 77 ARG A O 1
#

pLDDT: mean 84.65, std 13.98, range [38.53, 94.62]

Sequence (77 aa):
MASITLSAAELLLHRLQALDVAYIFINSGTDYPPVIEAWAKARATGQKVPELVICPHENAAIGMAMAITSAPARCRR

Mean predicted aligned error: 6.32 Å

Organism: Klebsiella pneumoniae (NCBI:txid573)

Foldseek 3Di:
DPPPDDDPLLVVQVVCVVVVQAEQEDEPDPPCPVNVVSVVVCVVVVHDGHHYDYDNDPVRSVVVVVVQCPDPPPPDD

Secondary structure (DSSP, 8-state):
-------HHHHHHHHHHHTT--EEEE---TT-HHHHHHHHHHHHTT---PEEEE-SSHHHHHHHHHHHHHSTTT---

Solvent-accessible surface area (backbone atoms only — not comparable to full-atom values): 4662 Å² total; per-residue (Å²): 129,88,81,80,85,68,52,74,40,43,51,49,42,50,50,39,33,74,69,68,40,61,68,43,66,36,54,89,55,88,89,46,56,64,48,54,52,35,48,54,51,33,56,77,70,69,47,84,55,44,44,79,43,86,21,95,42,66,70,56,23,52,52,50,55,53,50,53,58,71,34,92,89,62,68,76,128

Radius of gyration: 13.76 Å; Cα contacts (8 Å, |Δi|>4): 73; chains: 1; bounding box: 37×23×35 Å